Protein AF-A0A1V5NLB9-F1 (afdb_monomer_lite)

Radius of gyration: 27.5 Å; chains: 1; bounding box: 53×60×65 Å

Sequence (155 aa):
MRKLFLLVCFCLIGAFPAWAAYCSGCGQKLLDDVKFCSKCGTKVAVPEASKSVPEPAKTEPAADKVKQEEPDRTAVYRTKTDLYVYQRRGDEHNILKKNFLFKPRRYKIKAGSELRILEIVGDTLHVESVPGSDGKTQKGWVTEEELALRTTWSK

Foldseek 3Di:
DPVVVVVVVVPPPPPDPQPFDADPVPRHTDHPDDQADPPPRDGDDDPDDDDDDDDDDDDDDDDDPPPPPPPPQPWKKAFQAKAKFFADPCLVVCCPVPPPVCNTDIDIDGHGWIKGFPDDDPQKTWIWTDQDPVRDIDIHIDGPVRSVVGIDTDD

pLDDT: mean 72.52, std 18.2, range [36.28, 94.31]

Structure (mmCIF, N/CA/C/O backbone):
data_AF-A0A1V5NLB9-F1
#
_entry.id   AF-A0A1V5NLB9-F1
#
loop_
_atom_site.group_PDB
_atom_site.id
_atom_site.type_symbol
_atom_site.label_atom_id
_atom_site.label_alt_id
_atom_site.label_comp_id
_atom_site.label_asym_id
_atom_site.label_entity_id
_atom_site.label_seq_id
_atom_site.pdbx_PDB_ins_code
_atom_site.Cartn_x
_atom_site.Cartn_y
_atom_site.Cartn_z
_atom_site.occupancy
_atom_site.B_iso_or_equiv
_atom_site.auth_seq_id
_atom_site.auth_comp_id
_atom_site.auth_asym_id
_atom_site.auth_atom_id
_atom_site.pdbx_PDB_model_num
ATOM 1 N N . MET A 1 1 ? 32.472 -47.325 -46.387 1.00 57.62 1 MET A N 1
ATOM 2 C CA . MET A 1 1 ? 33.108 -46.012 -46.650 1.00 57.62 1 MET A CA 1
ATOM 3 C C . MET A 1 1 ? 32.168 -44.913 -47.180 1.00 57.62 1 MET A C 1
ATOM 5 O O . MET A 1 1 ? 32.583 -43.770 -47.178 1.00 57.62 1 MET A O 1
ATOM 9 N N . ARG A 1 2 ? 30.910 -45.181 -47.594 1.00 55.06 2 ARG A N 1
ATOM 10 C CA . ARG A 1 2 ? 29.992 -44.141 -48.137 1.00 55.06 2 ARG A CA 1
ATOM 11 C C . ARG A 1 2 ? 28.846 -43.718 -47.196 1.00 55.06 2 ARG A C 1
ATOM 13 O O . ARG A 1 2 ? 28.250 -42.670 -47.395 1.00 55.06 2 ARG A O 1
ATOM 20 N N . LYS A 1 3 ? 28.571 -44.498 -46.140 1.00 48.31 3 LYS A N 1
ATOM 21 C CA . LYS A 1 3 ? 27.570 -44.172 -45.100 1.00 48.31 3 LYS A CA 1
ATOM 22 C C . LYS A 1 3 ? 28.129 -43.319 -43.951 1.00 48.31 3 LYS A C 1
ATOM 24 O O . LYS A 1 3 ? 27.375 -42.600 -43.315 1.00 48.31 3 LYS A O 1
ATOM 29 N N . LEU A 1 4 ? 29.448 -43.345 -43.737 1.00 49.66 4 LEU A N 1
ATOM 30 C CA . LEU A 1 4 ? 30.116 -42.537 -42.708 1.00 49.66 4 LEU A CA 1
ATOM 31 C C . LEU A 1 4 ? 30.270 -41.064 -43.135 1.00 49.66 4 LEU A C 1
ATOM 33 O O . LEU A 1 4 ? 30.266 -40.174 -42.298 1.00 49.66 4 LEU A O 1
ATOM 37 N N . PHE A 1 5 ? 30.321 -40.800 -44.446 1.00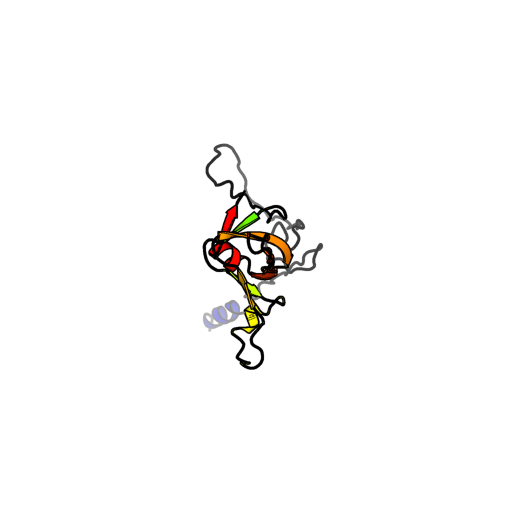 46.03 5 PHE A N 1
ATOM 38 C CA . PHE A 1 5 ? 30.448 -39.446 -44.997 1.00 46.03 5 PHE A CA 1
ATOM 39 C C . PHE A 1 5 ? 29.134 -38.643 -44.941 1.00 46.03 5 PHE A C 1
ATOM 41 O O . PHE A 1 5 ? 29.154 -37.419 -44.863 1.00 46.03 5 PHE A O 1
ATOM 48 N N . LEU A 1 6 ? 27.984 -39.328 -44.918 1.00 53.88 6 LEU A N 1
ATOM 49 C CA . LEU A 1 6 ? 26.666 -38.685 -44.836 1.00 53.88 6 LEU A CA 1
ATOM 50 C C . LEU A 1 6 ? 26.304 -38.220 -43.416 1.00 53.88 6 LEU A C 1
ATOM 52 O O . LEU A 1 6 ? 25.481 -37.323 -43.276 1.00 53.88 6 LEU A O 1
ATOM 56 N N . LEU A 1 7 ? 26.940 -38.772 -42.376 1.00 52.62 7 LEU A N 1
ATOM 57 C CA . LEU A 1 7 ? 26.725 -38.335 -40.990 1.00 52.62 7 LEU A CA 1
ATOM 58 C C . LEU A 1 7 ? 27.572 -37.111 -40.607 1.00 52.62 7 LEU A C 1
ATOM 60 O O . LEU A 1 7 ? 27.138 -36.314 -39.786 1.00 52.62 7 LEU A O 1
ATOM 64 N N . VAL A 1 8 ? 28.737 -36.908 -41.233 1.00 53.59 8 VAL A N 1
ATOM 65 C CA . VAL A 1 8 ? 29.613 -35.755 -40.937 1.00 53.59 8 VAL A CA 1
ATOM 66 C C . VAL A 1 8 ? 29.114 -34.465 -41.608 1.00 53.59 8 VAL A C 1
ATOM 68 O O . VAL A 1 8 ? 29.248 -33.385 -41.041 1.00 53.59 8 VAL A O 1
ATOM 71 N N . CYS A 1 9 ? 28.463 -34.558 -42.773 1.00 50.81 9 CYS A N 1
ATOM 72 C CA . CYS A 1 9 ? 27.900 -33.392 -43.468 1.00 50.81 9 CYS A CA 1
ATOM 73 C C . CYS A 1 9 ? 26.624 -32.828 -42.814 1.00 50.81 9 CYS A C 1
ATOM 75 O O . CYS A 1 9 ? 26.334 -31.646 -42.973 1.00 50.81 9 CYS A O 1
ATOM 77 N N . PHE A 1 10 ? 25.872 -33.632 -42.053 1.00 48.03 10 PHE A N 1
ATOM 78 C CA . PHE A 1 10 ? 24.613 -33.182 -41.443 1.00 48.03 10 PHE A CA 1
ATOM 79 C C . PHE A 1 10 ? 24.818 -32.343 -40.165 1.00 48.03 10 PHE A C 1
ATOM 81 O O . PHE A 1 10 ? 23.927 -31.602 -39.765 1.00 48.03 10 PHE A O 1
ATOM 88 N N . CYS A 1 11 ? 26.003 -32.395 -39.544 1.00 49.53 11 CYS A N 1
ATOM 89 C CA . CYS A 1 11 ? 26.298 -31.655 -38.311 1.00 49.53 11 CYS A CA 1
ATOM 90 C C . CYS A 1 11 ? 26.857 -30.234 -38.524 1.00 49.53 11 CYS A C 1
ATOM 92 O O . CYS A 1 11 ? 26.969 -29.494 -37.552 1.00 49.53 11 CYS A O 1
ATOM 94 N N . LEU A 1 12 ? 27.193 -29.824 -39.755 1.00 51.75 12 LEU A N 1
ATOM 95 C CA . LEU A 1 12 ? 27.858 -28.533 -40.023 1.00 51.75 12 LEU A CA 1
ATOM 96 C C . LEU A 1 12 ? 26.980 -27.463 -40.701 1.00 51.75 12 LEU A C 1
ATOM 98 O O . LEU A 1 12 ? 27.491 -26.406 -41.051 1.00 51.75 12 LEU A O 1
ATOM 102 N N . ILE A 1 13 ? 25.670 -27.684 -40.859 1.00 56.53 13 ILE A N 1
ATOM 103 C CA . ILE A 1 13 ? 24.749 -26.710 -41.499 1.00 56.53 13 ILE A CA 1
ATOM 104 C C . ILE A 1 13 ? 23.676 -26.205 -40.507 1.00 56.53 13 ILE A C 1
ATOM 106 O O . ILE A 1 13 ? 22.652 -25.653 -40.882 1.00 56.53 13 ILE A O 1
ATOM 110 N N . GLY A 1 14 ? 23.905 -26.374 -39.202 1.00 49.56 14 GLY A N 1
ATOM 111 C CA . GLY A 1 14 ? 22.979 -25.950 -38.144 1.00 49.56 14 GLY A CA 1
ATOM 112 C C . GLY A 1 14 ? 23.164 -24.517 -37.633 1.00 49.56 14 GLY A C 1
ATOM 113 O O . GLY A 1 14 ? 22.637 -24.194 -36.574 1.00 49.56 14 GLY A O 1
ATOM 114 N N . ALA A 1 15 ? 23.921 -23.658 -38.320 1.00 55.16 15 ALA A N 1
ATOM 115 C CA . ALA A 1 15 ? 24.055 -22.252 -37.940 1.00 55.16 15 ALA A CA 1
ATOM 116 C C . ALA A 1 15 ? 22.983 -21.421 -38.659 1.00 55.16 15 ALA A C 1
ATOM 118 O O . ALA A 1 15 ? 23.254 -20.767 -39.664 1.00 55.16 15 ALA A O 1
ATOM 119 N N . PHE A 1 16 ? 21.748 -21.477 -38.154 1.00 48.97 16 PHE A N 1
ATOM 120 C CA . PHE A 1 16 ? 20.713 -20.515 -38.527 1.00 48.97 16 PHE A CA 1
ATOM 121 C C . PHE A 1 16 ? 21.217 -19.107 -38.164 1.00 48.97 16 PHE A C 1
ATOM 123 O O . PHE A 1 16 ? 21.512 -18.869 -36.988 1.00 48.97 16 PHE A O 1
ATOM 130 N N . PRO A 1 17 ? 21.357 -18.170 -39.121 1.00 46.97 17 PRO A N 1
ATOM 131 C CA . PRO A 1 17 ? 21.674 -16.793 -38.785 1.00 46.97 17 PRO A CA 1
ATOM 132 C C . PRO A 1 17 ? 20.468 -16.210 -38.046 1.00 46.97 17 PRO A C 1
ATOM 134 O O . PRO A 1 17 ? 19.460 -15.869 -38.656 1.00 46.97 17 PRO A O 1
ATOM 137 N N . ALA A 1 18 ? 20.554 -16.122 -36.718 1.00 53.97 18 ALA A N 1
ATOM 138 C CA . ALA A 1 18 ? 19.605 -15.356 -35.924 1.00 53.97 18 ALA A CA 1
ATOM 139 C C . ALA A 1 18 ? 19.865 -13.868 -36.203 1.00 53.97 18 ALA A C 1
ATOM 141 O O . ALA A 1 18 ? 20.731 -13.243 -35.579 1.00 53.97 18 ALA A O 1
ATOM 142 N N . TRP A 1 19 ? 19.168 -13.316 -37.198 1.00 54.00 19 TRP A N 1
ATOM 143 C CA . TRP A 1 19 ? 19.219 -11.896 -37.527 1.00 54.00 19 TRP A CA 1
ATOM 144 C C . TRP A 1 19 ? 18.472 -11.104 -36.457 1.00 54.00 19 TRP A C 1
ATOM 146 O O . TRP A 1 19 ? 17.303 -10.774 -36.576 1.00 54.00 19 TRP A O 1
ATOM 156 N N . ALA A 1 20 ? 19.182 -10.772 -35.385 1.00 65.75 20 ALA A N 1
ATOM 157 C CA . ALA A 1 20 ? 18.660 -9.905 -34.345 1.00 65.75 20 ALA A CA 1
ATOM 158 C C 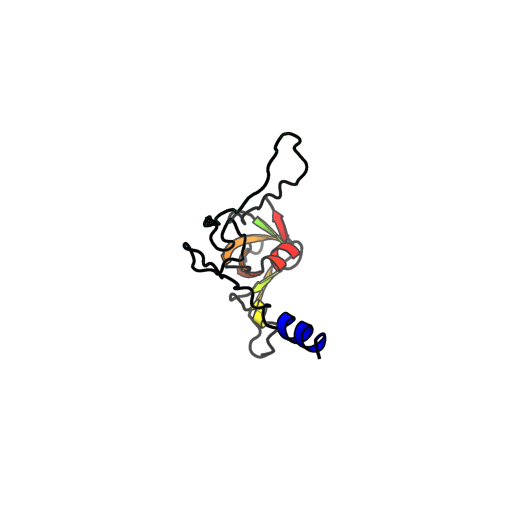. ALA A 1 20 ? 18.375 -8.495 -34.893 1.00 65.75 20 ALA A C 1
ATOM 160 O O . ALA A 1 20 ? 19.296 -7.696 -35.073 1.00 65.75 20 ALA A O 1
ATOM 161 N N . ALA A 1 21 ? 17.102 -8.176 -35.119 1.00 73.88 21 ALA A N 1
ATOM 162 C CA . ALA A 1 21 ? 16.658 -6.815 -35.394 1.00 73.88 21 ALA A CA 1
ATOM 163 C C . ALA A 1 21 ? 16.606 -5.988 -34.095 1.00 73.88 21 ALA A C 1
ATOM 165 O O . ALA A 1 21 ? 16.357 -6.522 -33.016 1.00 73.88 21 ALA A O 1
ATOM 166 N N . TYR A 1 22 ? 16.820 -4.673 -34.182 1.00 81.56 22 TYR A N 1
ATOM 167 C CA . TYR A 1 22 ? 16.706 -3.748 -33.047 1.00 81.56 22 TYR A CA 1
ATOM 168 C C . TYR A 1 22 ? 15.680 -2.653 -33.337 1.00 81.56 22 TYR A C 1
ATOM 170 O O . TYR A 1 22 ? 15.494 -2.236 -34.478 1.00 81.56 22 TYR A O 1
ATOM 178 N N . CYS A 1 23 ? 15.003 -2.187 -32.290 1.00 85.12 23 CYS A N 1
ATOM 179 C CA . CYS A 1 23 ? 13.957 -1.182 -32.394 1.00 85.12 23 CYS A CA 1
ATOM 180 C C . CYS A 1 23 ? 14.567 0.171 -32.758 1.00 85.12 23 CYS A C 1
ATOM 182 O O . CYS A 1 23 ? 15.408 0.678 -32.016 1.00 85.12 23 CYS A O 1
ATOM 184 N N . SER A 1 24 ? 14.069 0.812 -33.814 1.00 81.06 24 SER A N 1
ATOM 185 C CA . SER A 1 24 ? 14.469 2.175 -34.184 1.00 81.06 24 SER A CA 1
ATOM 186 C C . SER A 1 24 ? 14.052 3.232 -33.154 1.00 81.06 24 SER A C 1
ATOM 188 O O . SER A 1 24 ? 14.688 4.276 -33.064 1.00 81.06 24 SER A O 1
ATOM 190 N N . GLY A 1 25 ? 13.004 2.969 -32.365 1.00 80.50 25 GLY A N 1
ATOM 191 C CA . GLY A 1 25 ? 12.492 3.910 -31.366 1.00 80.50 25 GLY A CA 1
ATOM 192 C C . GLY A 1 25 ? 13.178 3.837 -29.999 1.00 80.50 25 GLY A C 1
ATOM 193 O O . GLY A 1 25 ? 13.276 4.848 -29.314 1.00 80.50 25 GLY A O 1
ATOM 194 N N . CYS A 1 26 ? 13.641 2.657 -29.569 1.00 85.31 26 CYS A N 1
ATOM 195 C CA . CYS A 1 26 ? 14.166 2.470 -28.205 1.00 85.31 26 CYS A CA 1
ATOM 196 C C . CYS A 1 26 ? 15.417 1.586 -28.097 1.00 85.31 26 CYS A C 1
ATOM 198 O O . CYS A 1 26 ? 15.888 1.338 -26.986 1.00 85.31 26 CYS A O 1
ATOM 200 N N . GLY A 1 27 ? 15.925 1.063 -29.216 1.00 84.06 27 GLY A N 1
ATOM 201 C CA . GLY A 1 27 ? 17.117 0.214 -29.259 1.00 84.06 27 GLY A CA 1
ATOM 202 C C . GLY A 1 27 ? 16.950 -1.187 -28.664 1.00 84.06 27 GLY A C 1
ATOM 203 O O . GLY A 1 27 ? 17.929 -1.916 -28.549 1.00 84.06 27 GLY A O 1
ATOM 204 N N . GLN A 1 28 ? 15.739 -1.597 -28.267 1.00 84.44 28 GLN A N 1
ATOM 205 C CA . GLN A 1 28 ? 15.518 -2.949 -27.750 1.00 84.44 28 GLN A CA 1
ATOM 206 C C . GLN A 1 28 ? 15.698 -3.996 -28.854 1.00 84.44 28 GLN A C 1
ATOM 208 O O . GLN A 1 28 ? 15.298 -3.761 -29.990 1.00 84.44 28 GLN A O 1
ATOM 213 N N . LYS A 1 29 ? 16.254 -5.162 -28.509 1.00 84.25 29 LYS A N 1
ATOM 214 C CA . LYS A 1 29 ? 16.317 -6.325 -29.399 1.00 84.25 29 LYS A CA 1
ATOM 215 C C . LYS A 1 29 ? 14.905 -6.835 -29.689 1.00 84.25 29 LYS A C 1
ATOM 217 O O . LYS A 1 29 ? 14.143 -7.110 -28.762 1.00 84.25 29 LYS A O 1
ATOM 222 N N . LEU A 1 30 ? 14.562 -6.939 -30.962 1.00 79.62 30 LEU A N 1
ATOM 223 C CA . LEU A 1 30 ? 13.329 -7.551 -31.415 1.00 79.62 30 LEU A CA 1
ATOM 224 C C . LEU A 1 30 ? 13.537 -9.040 -31.625 1.00 79.62 30 LEU A C 1
ATOM 226 O O . LEU A 1 30 ? 14.604 -9.487 -32.043 1.00 79.62 30 LEU A O 1
ATOM 230 N N . LEU A 1 31 ? 12.487 -9.781 -31.303 1.00 73.75 31 LEU A N 1
ATOM 231 C CA . LEU A 1 31 ? 12.361 -11.170 -31.695 1.00 73.75 31 LEU A CA 1
ATOM 232 C C . LEU A 1 31 ? 11.942 -11.214 -33.164 1.00 73.75 31 LEU A C 1
ATOM 234 O O . LEU A 1 31 ? 11.246 -10.310 -33.640 1.00 73.75 31 LEU A O 1
ATOM 238 N N . ASP A 1 32 ? 12.373 -12.260 -33.854 1.00 66.25 32 ASP A N 1
ATOM 239 C CA . ASP A 1 32 ? 11.941 -12.543 -35.214 1.00 66.25 32 ASP A CA 1
ATOM 240 C C . ASP A 1 32 ? 10.402 -12.669 -35.184 1.00 66.25 32 ASP A C 1
ATOM 242 O O . ASP A 1 32 ? 9.855 -13.373 -34.338 1.00 66.25 32 ASP A O 1
ATOM 246 N N . ASP A 1 33 ? 9.709 -11.883 -36.016 1.00 68.56 33 ASP A N 1
ATOM 247 C CA . ASP A 1 33 ? 8.240 -11.845 -36.186 1.00 68.56 33 ASP A CA 1
ATOM 248 C C . ASP A 1 33 ? 7.396 -10.917 -35.281 1.00 68.56 33 ASP A C 1
ATOM 250 O O . ASP A 1 33 ? 6.164 -11.019 -35.257 1.00 68.56 33 ASP A O 1
ATOM 254 N N . VAL A 1 34 ? 7.984 -9.931 -34.590 1.00 71.69 34 VAL A N 1
ATOM 255 C CA . VAL A 1 34 ? 7.177 -8.934 -33.847 1.00 71.69 34 VAL A CA 1
ATOM 256 C C . VAL A 1 34 ? 6.767 -7.730 -34.707 1.00 71.69 34 VAL A C 1
ATOM 258 O O . VAL A 1 34 ? 7.596 -6.997 -35.241 1.00 71.69 34 VAL A O 1
ATOM 261 N N . LYS A 1 35 ? 5.455 -7.473 -34.795 1.00 78.81 35 LYS A N 1
ATOM 262 C CA . LYS A 1 35 ? 4.875 -6.321 -35.526 1.00 78.81 35 LYS A CA 1
ATOM 263 C C . LYS A 1 35 ? 5.019 -4.991 -34.774 1.00 78.81 35 LYS A C 1
ATOM 265 O O . LYS A 1 35 ? 4.984 -3.917 -35.379 1.00 78.81 35 LYS A O 1
ATOM 270 N N . PHE A 1 36 ? 5.184 -5.059 -33.454 1.00 84.06 36 PHE A N 1
ATOM 271 C CA . PHE A 1 36 ? 5.306 -3.906 -32.564 1.00 84.06 36 PHE A CA 1
ATOM 272 C C . PHE A 1 36 ? 6.345 -4.180 -31.478 1.00 84.06 36 PHE A C 1
ATOM 274 O O . PHE A 1 36 ? 6.451 -5.295 -30.968 1.00 84.06 36 PHE A O 1
ATOM 281 N N . CYS A 1 37 ? 7.101 -3.154 -31.095 1.00 83.50 37 CYS A N 1
ATOM 282 C CA . CYS A 1 37 ? 8.036 -3.247 -29.982 1.00 83.50 37 CYS A CA 1
ATOM 283 C C . CYS A 1 37 ? 7.286 -3.316 -28.642 1.00 83.50 37 CYS A C 1
ATOM 285 O O . CYS A 1 37 ? 6.554 -2.390 -28.296 1.00 83.50 37 CYS A O 1
ATOM 287 N N . SER A 1 38 ? 7.541 -4.350 -27.839 1.00 81.69 38 SER A N 1
ATOM 288 C CA . SER A 1 38 ? 6.922 -4.533 -26.514 1.00 81.69 38 SER A CA 1
ATOM 289 C C . SER A 1 38 ? 7.304 -3.467 -25.484 1.00 81.69 38 SER A C 1
ATOM 291 O O . SER A 1 38 ? 6.599 -3.290 -24.498 1.00 81.69 38 SER A O 1
ATOM 293 N N . LYS A 1 39 ? 8.412 -2.749 -25.698 1.00 82.19 39 LYS A N 1
ATOM 294 C CA . LYS A 1 39 ? 8.906 -1.736 -24.756 1.00 82.19 39 LYS A CA 1
ATOM 295 C C . LYS A 1 39 ? 8.414 -0.323 -25.049 1.00 82.19 39 LYS A C 1
ATOM 297 O O . LYS A 1 39 ? 8.278 0.465 -24.124 1.00 82.19 39 LYS A O 1
ATOM 302 N N . CYS A 1 40 ? 8.205 0.030 -26.316 1.00 84.38 40 CYS A N 1
ATOM 303 C CA . CYS A 1 40 ? 7.871 1.409 -26.700 1.00 84.38 40 CYS A CA 1
ATOM 304 C C . CYS A 1 40 ? 6.686 1.528 -27.663 1.00 84.38 40 CYS A C 1
ATOM 306 O O . CYS A 1 40 ? 6.340 2.637 -28.052 1.00 84.38 40 CYS A O 1
ATOM 308 N N . GLY A 1 41 ? 6.091 0.413 -28.096 1.00 81.81 41 GLY A N 1
ATOM 309 C CA . GLY A 1 41 ? 4.953 0.403 -29.017 1.00 81.81 41 GLY A CA 1
ATOM 310 C C . GLY A 1 41 ? 5.287 0.772 -30.466 1.00 81.81 41 GLY A C 1
ATOM 311 O O . GLY A 1 41 ? 4.401 0.749 -31.316 1.00 81.81 41 GLY A O 1
ATOM 312 N N . THR A 1 42 ? 6.548 1.089 -30.787 1.00 83.25 42 THR A N 1
ATOM 313 C CA . THR A 1 42 ? 6.956 1.440 -32.155 1.00 83.25 42 THR A CA 1
ATOM 314 C C . THR A 1 42 ? 6.683 0.274 -33.102 1.00 83.25 42 THR A C 1
ATOM 316 O O . THR A 1 42 ? 7.138 -0.849 -32.869 1.00 83.25 42 THR A O 1
ATOM 319 N N . LYS A 1 43 ? 5.931 0.552 -34.172 1.00 81.00 43 LYS A N 1
ATOM 320 C CA . LYS A 1 43 ? 5.625 -0.408 -35.233 1.00 81.00 43 LYS A CA 1
ATOM 321 C C . LYS A 1 43 ? 6.905 -0.771 -35.977 1.00 81.00 43 LYS A C 1
ATOM 323 O O . LYS A 1 43 ? 7.641 0.120 -36.401 1.00 81.00 43 LYS A O 1
ATOM 328 N N . VAL A 1 44 ? 7.154 -2.064 -36.149 1.00 78.75 44 VAL A N 1
ATOM 329 C CA . VAL A 1 44 ? 8.322 -2.557 -36.880 1.00 78.75 44 VAL A CA 1
ATOM 330 C C . VAL A 1 44 ? 7.866 -3.133 -38.207 1.00 78.75 44 VAL A C 1
ATOM 332 O O . VAL A 1 44 ? 6.978 -3.979 -38.269 1.00 78.75 44 VAL A O 1
ATOM 335 N N . ALA A 1 45 ? 8.441 -2.602 -39.283 1.00 63.88 45 ALA A N 1
ATOM 336 C CA . ALA A 1 45 ? 8.181 -3.057 -40.636 1.00 63.88 45 ALA A CA 1
ATOM 337 C C . ALA A 1 45 ? 8.963 -4.354 -40.873 1.00 63.88 45 ALA A C 1
ATOM 339 O O . ALA A 1 45 ? 10.122 -4.323 -41.277 1.00 63.88 45 ALA A O 1
ATOM 340 N N . VAL A 1 46 ? 8.342 -5.491 -40.569 1.00 63.03 46 VAL A N 1
ATOM 341 C CA . VAL A 1 46 ? 8.864 -6.799 -40.974 1.00 63.03 46 VAL A CA 1
ATOM 342 C C . VAL A 1 46 ? 8.461 -7.017 -42.442 1.00 63.03 46 VAL A C 1
ATOM 344 O O . VAL A 1 46 ? 7.279 -6.854 -42.753 1.00 63.03 46 VAL A O 1
ATOM 347 N N . PRO A 1 47 ? 9.385 -7.329 -43.372 1.00 51.00 47 PRO A N 1
ATOM 348 C CA . PRO A 1 47 ? 9.014 -7.693 -44.736 1.00 51.00 47 PRO A CA 1
ATOM 349 C C . PRO A 1 47 ? 8.340 -9.072 -44.729 1.00 51.00 47 PRO A C 1
ATOM 351 O O . PRO A 1 47 ? 8.984 -10.102 -44.550 1.00 51.00 47 PRO A O 1
ATOM 354 N N . GLU A 1 48 ? 7.018 -9.077 -44.890 1.00 46.53 48 GLU A N 1
ATOM 355 C CA . GLU A 1 48 ? 6.180 -10.275 -44.902 1.00 46.53 48 GLU A CA 1
ATOM 356 C C . GLU A 1 48 ? 6.423 -11.108 -46.175 1.00 46.53 48 GLU A C 1
ATOM 358 O O . GLU A 1 48 ? 6.040 -10.720 -47.280 1.00 46.53 48 GLU A O 1
ATOM 363 N N . ALA A 1 49 ? 7.012 -12.296 -46.026 1.00 43.28 49 ALA A N 1
ATOM 364 C CA . ALA A 1 49 ? 6.992 -13.331 -47.054 1.00 43.28 49 ALA A CA 1
ATOM 365 C C . ALA A 1 49 ? 5.787 -14.273 -46.843 1.00 43.28 49 ALA A C 1
ATOM 367 O O . ALA A 1 49 ? 5.907 -15.337 -46.258 1.00 43.28 49 ALA A O 1
ATOM 368 N N . SER A 1 50 ? 4.643 -13.853 -47.397 1.00 41.31 50 SER A N 1
ATOM 369 C CA . SER A 1 50 ? 3.642 -14.661 -48.124 1.00 41.31 50 SER A CA 1
ATOM 370 C C . SER A 1 50 ? 2.799 -15.764 -47.427 1.00 41.31 50 SER A C 1
ATOM 372 O O . SER A 1 50 ? 3.296 -16.825 -47.062 1.00 41.31 50 SER A O 1
ATOM 374 N N . LYS A 1 51 ? 1.468 -15.559 -47.562 1.00 40.25 51 LYS A N 1
ATOM 375 C CA . LYS A 1 51 ? 0.291 -16.479 -47.560 1.00 40.25 51 LYS A CA 1
ATOM 376 C C . LYS A 1 51 ? -0.373 -16.735 -46.193 1.00 40.25 51 LYS A C 1
ATOM 378 O O . LYS A 1 51 ? 0.285 -17.172 -45.269 1.00 40.25 51 LYS A O 1
ATOM 383 N N . SER A 1 52 ? -1.681 -16.542 -45.979 1.00 38.69 52 SER A N 1
ATOM 384 C CA . SER A 1 52 ? -2.841 -16.269 -46.854 1.00 38.69 52 SER A CA 1
ATOM 385 C C . SER A 1 52 ? -4.047 -15.814 -46.005 1.00 38.69 52 SER A C 1
ATOM 387 O O . SER A 1 52 ? -4.255 -16.347 -44.919 1.00 38.69 52 SER A O 1
ATOM 389 N N . VAL A 1 53 ? -4.856 -14.889 -46.532 1.00 49.75 53 VAL A N 1
ATOM 390 C CA . VAL A 1 53 ? -6.186 -14.455 -46.032 1.00 49.75 53 VAL A CA 1
ATOM 391 C C . VAL A 1 53 ? -7.265 -15.334 -46.707 1.00 49.75 53 VAL A C 1
ATOM 393 O O . VAL A 1 53 ? -7.042 -15.749 -47.849 1.00 49.75 53 VAL A O 1
ATOM 396 N N . PRO A 1 54 ? -8.380 -15.689 -46.033 1.00 48.09 54 PRO A N 1
ATOM 397 C CA . PRO A 1 54 ? -9.620 -14.927 -46.234 1.00 48.09 54 PRO A CA 1
ATOM 398 C C . PRO A 1 54 ? -10.409 -14.615 -44.941 1.00 48.09 54 PRO A C 1
ATOM 400 O O . PRO A 1 54 ? -10.703 -15.493 -44.136 1.00 48.09 54 PRO A O 1
ATOM 403 N N . GLU A 1 55 ? -10.787 -13.341 -44.800 1.00 58.75 55 GLU A N 1
ATOM 404 C CA . GLU A 1 55 ? -11.961 -12.810 -44.068 1.00 58.75 55 GLU A CA 1
ATOM 405 C C . GLU A 1 55 ? -13.247 -13.239 -44.846 1.00 58.75 55 GLU A C 1
ATOM 407 O O . GLU A 1 55 ? -13.099 -13.468 -46.052 1.00 58.75 55 GLU A O 1
ATOM 412 N N . PRO A 1 56 ? -14.493 -13.317 -44.294 1.00 54.56 56 PRO A N 1
ATOM 413 C CA . PRO A 1 56 ? -14.981 -12.451 -43.221 1.00 54.56 56 PRO A CA 1
ATOM 414 C C . PRO A 1 56 ? -16.082 -12.942 -42.240 1.00 54.56 56 PRO A C 1
ATOM 416 O O . PRO A 1 56 ? -16.807 -13.902 -42.465 1.00 54.56 56 PRO A O 1
ATOM 419 N N . ALA A 1 57 ? -16.252 -12.107 -41.204 1.00 45.84 57 ALA A N 1
ATOM 420 C CA . ALA A 1 57 ? -17.494 -11.730 -40.515 1.00 45.84 57 ALA A CA 1
ATOM 421 C C . ALA A 1 57 ? -18.125 -12.628 -39.416 1.00 45.84 57 ALA A C 1
ATOM 423 O O . ALA A 1 57 ? -18.803 -13.614 -39.679 1.00 45.84 57 ALA A O 1
ATOM 424 N N . LYS A 1 58 ? -18.110 -12.030 -38.207 1.00 43.91 58 LYS A N 1
ATOM 425 C CA . LYS A 1 58 ? -19.257 -11.809 -37.295 1.00 43.91 58 LYS A CA 1
ATOM 426 C C . LYS A 1 58 ? -19.529 -12.859 -36.209 1.00 43.91 58 LYS A C 1
ATOM 428 O O . LYS A 1 58 ? -20.292 -13.784 -36.431 1.00 43.91 58 LYS A O 1
ATOM 433 N N . THR A 1 59 ? -19.038 -12.568 -34.997 1.00 36.28 59 THR A N 1
ATOM 434 C CA . THR A 1 59 ? -19.870 -12.287 -33.798 1.00 36.28 59 THR A CA 1
ATOM 435 C C . THR A 1 59 ? -18.989 -11.823 -32.627 1.00 36.28 59 THR A C 1
ATOM 437 O O . THR A 1 59 ? -18.182 -12.587 -32.111 1.00 36.28 59 THR A O 1
ATOM 440 N N . GLU A 1 60 ? -19.162 -10.571 -32.202 1.00 54.59 60 GLU A N 1
ATOM 441 C CA . GLU A 1 60 ? -18.996 -10.136 -30.802 1.00 54.59 60 GLU A CA 1
ATOM 442 C C . GLU A 1 60 ? -20.188 -10.675 -29.965 1.00 54.59 60 GLU A C 1
ATOM 444 O O . GLU A 1 60 ? -21.182 -11.071 -30.586 1.00 54.59 60 GLU A O 1
ATOM 449 N N . PRO A 1 61 ? -20.227 -10.617 -28.611 1.00 51.66 61 PRO A N 1
ATOM 450 C CA . PRO A 1 61 ? -19.201 -10.231 -27.628 1.00 51.66 61 PRO A CA 1
ATOM 451 C C . PRO A 1 61 ? -19.142 -11.181 -26.402 1.00 51.66 61 PRO A C 1
ATOM 453 O O . PRO A 1 61 ? -20.139 -11.389 -25.713 1.00 51.66 61 PRO A O 1
ATOM 456 N N . ALA A 1 62 ? -17.962 -11.671 -26.023 1.00 51.84 62 ALA A N 1
ATOM 457 C CA . ALA A 1 62 ? -17.747 -12.231 -24.684 1.00 51.84 62 ALA A CA 1
ATOM 458 C C . ALA A 1 62 ? -16.268 -12.130 -24.304 1.00 51.84 62 ALA A C 1
ATOM 460 O O . ALA A 1 62 ? -15.507 -13.071 -24.490 1.00 51.84 62 ALA A O 1
ATOM 461 N N . ALA A 1 63 ? -15.854 -10.966 -23.815 1.00 43.00 63 ALA A N 1
ATOM 462 C CA . ALA A 1 63 ? -14.643 -10.831 -23.017 1.00 43.00 63 ALA A CA 1
ATOM 463 C C . ALA A 1 63 ? -14.708 -9.492 -22.288 1.00 43.00 63 ALA A C 1
ATOM 465 O O . ALA A 1 63 ? -14.604 -8.426 -22.892 1.00 43.00 63 ALA A O 1
ATOM 466 N N . ASP A 1 64 ? -14.989 -9.601 -20.996 1.00 44.34 64 ASP A N 1
ATOM 467 C CA . ASP A 1 64 ? -14.555 -8.720 -19.925 1.00 44.34 64 ASP A CA 1
ATOM 468 C C . ASP A 1 64 ? -13.999 -7.349 -20.322 1.00 44.34 64 ASP A C 1
ATOM 470 O O . ASP A 1 64 ? -12.841 -7.184 -20.713 1.00 44.34 64 ASP A O 1
ATOM 474 N N . LYS A 1 65 ? -14.800 -6.317 -20.038 1.00 40.72 65 LYS A N 1
ATOM 475 C CA . LYS A 1 65 ? -14.252 -5.024 -19.633 1.00 40.72 65 LYS A CA 1
ATOM 476 C C . LYS A 1 65 ? -13.473 -5.215 -18.324 1.00 40.72 65 LYS A C 1
ATOM 478 O O . LYS A 1 65 ? -13.980 -4.894 -17.252 1.00 40.72 65 LYS A O 1
ATOM 483 N N . VAL A 1 66 ? -12.219 -5.653 -18.404 1.00 44.38 66 VAL A N 1
ATOM 484 C CA . VAL A 1 66 ? -11.232 -5.292 -17.383 1.00 44.38 66 VAL A CA 1
ATOM 485 C C . VAL A 1 66 ? -10.898 -3.831 -17.635 1.00 44.38 66 VAL A C 1
ATOM 487 O O . VAL A 1 66 ? -10.062 -3.473 -18.462 1.00 44.38 66 VAL A O 1
ATOM 490 N N . LYS A 1 67 ? -11.640 -2.970 -16.947 1.00 41.53 67 LYS A N 1
ATOM 491 C CA . LYS A 1 67 ? -11.278 -1.578 -16.745 1.00 41.53 67 LYS A CA 1
ATOM 492 C C . LYS A 1 67 ? -9.933 -1.590 -16.014 1.00 41.53 67 LYS A C 1
ATOM 494 O O . LYS A 1 67 ? -9.885 -1.899 -14.829 1.00 41.53 67 LYS A O 1
ATOM 499 N N . GLN A 1 68 ? -8.843 -1.303 -16.721 1.00 42.66 68 GLN A N 1
ATOM 500 C CA . GLN A 1 68 ? -7.625 -0.836 -16.068 1.00 42.66 68 GLN A CA 1
ATOM 501 C C . GLN A 1 68 ? -7.977 0.514 -15.432 1.00 42.66 68 GLN A C 1
ATOM 503 O O . GLN A 1 68 ? -8.019 1.539 -16.110 1.00 42.66 68 GLN A O 1
ATOM 508 N N . GLU A 1 69 ? -8.353 0.497 -14.155 1.00 56.97 69 GLU A N 1
ATOM 509 C CA . GLU A 1 69 ? -8.381 1.696 -13.326 1.00 56.97 69 GLU A CA 1
ATOM 510 C C . GLU A 1 69 ? -6.932 2.035 -13.003 1.00 56.97 69 GLU A C 1
ATOM 512 O O . GLU A 1 69 ? -6.312 1.463 -12.111 1.00 56.97 69 GLU A O 1
ATOM 517 N N . GLU A 1 70 ? -6.385 2.950 -13.799 1.00 56.75 70 GLU A N 1
ATOM 518 C CA . GLU A 1 70 ? -5.270 3.789 -13.388 1.00 56.75 70 GLU A CA 1
ATOM 519 C C . GLU A 1 70 ? -5.578 4.291 -11.962 1.00 56.75 70 GLU A C 1
ATOM 521 O O . GLU A 1 70 ? -6.696 4.770 -11.739 1.00 56.75 70 GLU A O 1
ATOM 526 N N . PRO A 1 71 ? -4.673 4.122 -10.979 1.00 50.00 71 PRO A N 1
ATOM 527 C CA . PRO A 1 71 ? -4.945 4.481 -9.594 1.00 50.00 71 PRO A CA 1
ATOM 528 C C . PRO A 1 71 ? -5.235 5.978 -9.511 1.00 50.00 71 PRO A C 1
ATOM 530 O O . PRO A 1 71 ? -4.340 6.826 -9.528 1.00 50.00 71 PRO A O 1
ATOM 533 N N . ASP A 1 72 ? -6.525 6.291 -9.463 1.00 58.31 72 ASP A N 1
ATOM 534 C CA . ASP A 1 72 ? -7.031 7.641 -9.359 1.00 58.31 72 ASP A CA 1
ATOM 535 C C . ASP A 1 72 ? -6.480 8.237 -8.062 1.00 58.31 72 ASP A C 1
ATOM 537 O O . ASP A 1 72 ? -6.758 7.751 -6.963 1.00 58.31 72 ASP A O 1
ATOM 541 N N . ARG A 1 73 ? -5.670 9.294 -8.183 1.00 61.88 73 ARG A N 1
ATOM 542 C CA . ARG A 1 73 ? -5.107 10.028 -7.038 1.00 61.88 73 ARG A CA 1
ATOM 543 C C . ARG A 1 73 ? -6.198 10.608 -6.128 1.00 61.88 73 ARG A C 1
ATOM 545 O O . ARG A 1 73 ? -5.894 11.072 -5.033 1.00 61.88 73 ARG A O 1
ATOM 552 N N . THR A 1 74 ? -7.456 10.602 -6.571 1.00 64.12 74 THR A N 1
ATOM 553 C CA . THR A 1 74 ? -8.617 11.017 -5.781 1.00 64.12 74 THR A CA 1
ATOM 554 C C . THR A 1 74 ? -9.346 9.864 -5.086 1.00 64.12 74 THR A C 1
ATOM 556 O O . THR A 1 74 ? -10.203 10.128 -4.243 1.00 64.12 74 THR A O 1
ATOM 559 N N . ALA A 1 75 ? -8.986 8.603 -5.355 1.00 75.31 75 ALA A N 1
ATOM 560 C CA . ALA A 1 75 ? -9.601 7.453 -4.705 1.00 75.31 75 ALA A CA 1
ATOM 561 C C . ALA A 1 75 ? -9.265 7.410 -3.207 1.00 75.31 75 ALA A C 1
ATOM 563 O O . ALA A 1 75 ? -8.101 7.487 -2.796 1.00 75.31 75 ALA A O 1
ATOM 564 N N . VAL A 1 76 ? -10.306 7.248 -2.391 1.00 86.31 76 VAL A N 1
ATOM 565 C CA . VAL A 1 76 ? -10.177 7.028 -0.952 1.00 86.31 76 VAL A CA 1
ATOM 566 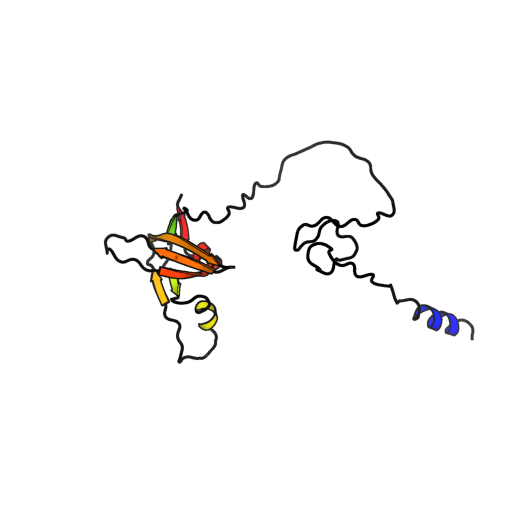C C . VAL A 1 76 ? -10.204 5.522 -0.696 1.00 86.31 76 VAL A C 1
ATOM 568 O O . VAL A 1 76 ? -11.061 4.794 -1.189 1.00 86.31 76 VAL A O 1
ATOM 571 N N . TYR A 1 77 ? -9.252 5.013 0.077 1.00 89.69 77 TYR A N 1
ATOM 572 C CA . TYR A 1 77 ? -9.199 3.594 0.435 1.00 89.69 77 TYR A CA 1
ATOM 573 C C . TYR A 1 77 ? -9.598 3.429 1.888 1.00 89.69 77 TYR A C 1
ATOM 575 O O . TYR A 1 77 ? -9.161 4.200 2.735 1.00 89.69 77 TYR A O 1
ATOM 583 N N . ARG A 1 78 ? -10.385 2.401 2.203 1.00 92.06 78 ARG A N 1
ATOM 584 C CA . ARG A 1 78 ? -10.744 2.083 3.587 1.00 92.06 78 ARG A CA 1
ATOM 585 C C . ARG A 1 78 ? -10.032 0.819 4.036 1.00 92.06 78 ARG A C 1
ATOM 587 O O . ARG A 1 78 ? -10.154 -0.220 3.390 1.00 92.06 78 ARG A O 1
ATOM 594 N N . THR A 1 79 ? -9.291 0.881 5.137 1.00 91.38 79 THR A N 1
ATOM 595 C CA . THR A 1 79 ? -8.588 -0.286 5.682 1.00 91.38 79 THR A CA 1
ATOM 596 C C . THR A 1 79 ? -9.589 -1.301 6.246 1.00 91.38 79 THR A C 1
ATOM 598 O O . THR A 1 79 ? -10.431 -0.975 7.078 1.00 91.38 79 THR A O 1
ATOM 601 N N . LYS A 1 80 ? -9.509 -2.558 5.804 1.00 93.44 80 LYS A N 1
ATOM 602 C CA . LYS A 1 80 ? -10.253 -3.698 6.371 1.00 93.44 80 LYS A CA 1
ATOM 603 C C . LYS A 1 80 ? -9.564 -4.234 7.620 1.00 93.44 80 LYS A C 1
ATOM 605 O O . LYS A 1 80 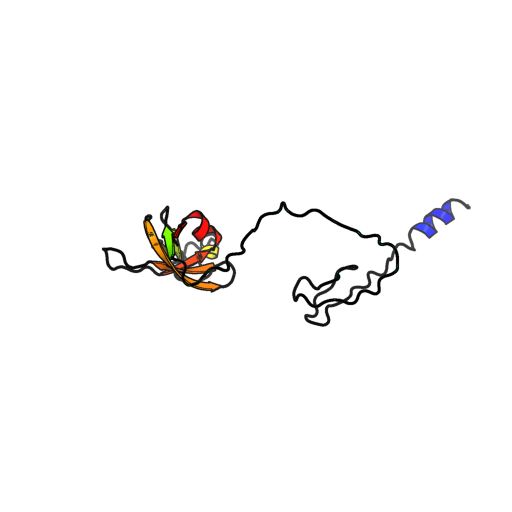? -10.214 -4.611 8.587 1.00 93.44 80 LYS A O 1
ATOM 610 N N . THR A 1 81 ? -8.235 -4.291 7.576 1.00 93.25 81 THR A N 1
ATOM 611 C CA . THR A 1 81 ? -7.378 -4.740 8.677 1.00 93.25 81 THR A CA 1
ATOM 612 C C . THR A 1 81 ? -6.294 -3.704 8.939 1.00 93.25 81 THR A C 1
ATOM 614 O O . THR A 1 81 ? -6.161 -2.733 8.196 1.00 93.25 81 THR A O 1
ATOM 617 N N . ASP A 1 82 ? -5.531 -3.887 10.014 1.00 93.06 82 ASP A N 1
ATOM 618 C CA . ASP A 1 82 ? -4.413 -3.002 10.313 1.00 93.06 82 ASP A CA 1
ATOM 619 C C . ASP A 1 82 ? -3.392 -2.996 9.167 1.00 93.06 82 ASP A C 1
ATOM 621 O O . ASP A 1 82 ? -2.950 -4.056 8.716 1.00 93.06 82 ASP A O 1
ATOM 625 N N . LEU A 1 83 ? -2.996 -1.799 8.741 1.00 93.31 83 LEU A N 1
ATOM 626 C CA . LEU A 1 83 ? -2.027 -1.572 7.677 1.00 93.31 83 LEU A CA 1
ATOM 627 C C . LEU A 1 83 ? -0.734 -0.996 8.262 1.00 93.31 83 LEU A C 1
ATOM 629 O O . LEU A 1 83 ? -0.766 -0.049 9.050 1.00 93.31 83 LEU A O 1
ATOM 633 N N . TYR A 1 84 ? 0.414 -1.547 7.870 1.00 92.75 84 TYR A N 1
ATOM 634 C CA . TYR A 1 84 ? 1.719 -0.995 8.230 1.00 92.75 84 TYR A CA 1
ATOM 635 C C . TYR A 1 84 ? 2.295 -0.192 7.070 1.00 92.75 84 TYR A C 1
ATOM 637 O O . TYR A 1 84 ? 2.382 -0.693 5.956 1.00 92.75 84 TYR A O 1
ATOM 645 N N . VAL A 1 85 ? 2.730 1.032 7.362 1.00 93.19 85 VAL A N 1
ATOM 646 C CA . VAL A 1 85 ? 3.381 1.923 6.395 1.00 93.19 85 VAL A CA 1
ATOM 647 C C . VAL A 1 85 ? 4.786 2.282 6.871 1.00 93.19 85 VAL A C 1
ATOM 649 O O . VAL A 1 85 ? 5.025 2.422 8.072 1.00 93.19 85 VAL A O 1
ATOM 652 N N . TYR A 1 86 ? 5.730 2.427 5.949 1.00 92.19 86 TYR A N 1
ATOM 653 C CA . TYR A 1 86 ? 7.150 2.625 6.248 1.00 92.19 86 TYR A CA 1
ATOM 654 C C . TYR A 1 86 ? 7.585 4.074 6.057 1.00 92.19 86 TYR A C 1
ATOM 656 O O . TYR A 1 86 ? 7.080 4.781 5.189 1.00 92.19 86 TYR A O 1
ATOM 664 N N . GLN A 1 87 ? 8.539 4.534 6.868 1.00 91.12 87 GLN A N 1
ATOM 665 C CA . GLN A 1 87 ? 8.999 5.920 6.806 1.00 91.12 87 GLN A CA 1
ATOM 666 C C . GLN A 1 87 ? 9.700 6.243 5.478 1.00 91.12 87 GLN A C 1
ATOM 668 O O . GLN A 1 87 ? 9.509 7.338 4.950 1.00 91.12 87 GLN A O 1
ATOM 673 N N . ARG A 1 88 ? 10.513 5.323 4.942 1.00 88.19 88 ARG A N 1
ATOM 674 C CA . ARG A 1 88 ? 11.206 5.502 3.659 1.00 88.19 88 ARG A CA 1
ATOM 675 C C . ARG A 1 88 ? 10.762 4.460 2.644 1.00 88.19 88 ARG A C 1
ATOM 677 O O . ARG A 1 88 ? 10.397 3.339 2.987 1.00 88.19 88 ARG A O 1
ATOM 684 N N . ARG A 1 89 ? 10.852 4.824 1.369 1.00 86.94 89 ARG A N 1
ATOM 685 C CA . ARG A 1 89 ? 10.624 3.894 0.266 1.00 86.94 89 ARG A CA 1
ATOM 686 C C . ARG A 1 89 ? 11.694 2.795 0.269 1.00 86.94 89 ARG A C 1
ATOM 688 O O . ARG A 1 89 ? 12.875 3.089 0.430 1.00 86.94 89 ARG A O 1
ATOM 695 N N . GLY A 1 90 ? 11.281 1.538 0.095 1.00 77.75 90 GLY A N 1
ATOM 696 C CA . GLY A 1 90 ? 12.176 0.371 0.083 1.00 77.75 90 GLY A CA 1
ATOM 697 C C . GLY A 1 90 ? 12.504 -0.215 1.462 1.00 77.75 90 GLY A C 1
ATOM 698 O O . GLY A 1 90 ? 13.067 -1.305 1.539 1.00 77.75 90 GLY A O 1
ATOM 699 N N . ASP A 1 91 ? 12.104 0.444 2.552 1.00 75.69 91 ASP A N 1
ATOM 700 C CA . ASP A 1 91 ? 12.266 -0.070 3.918 1.00 75.69 91 ASP A CA 1
ATOM 701 C C . ASP A 1 91 ? 11.537 -1.405 4.135 1.00 75.69 91 ASP A C 1
ATOM 703 O O . ASP A 1 91 ? 12.026 -2.269 4.857 1.00 75.69 91 ASP A O 1
ATOM 707 N N . GLU A 1 92 ? 10.421 -1.609 3.438 1.00 68.94 92 GLU A N 1
ATOM 708 C CA . GLU A 1 92 ? 9.710 -2.884 3.328 1.00 68.94 92 GLU A CA 1
ATOM 709 C C . GLU A 1 92 ? 10.626 -4.051 2.931 1.00 68.94 92 GLU A C 1
ATOM 711 O O . GLU A 1 92 ? 10.668 -5.092 3.587 1.00 68.94 92 GLU A O 1
ATOM 716 N N . HIS A 1 93 ? 11.441 -3.838 1.899 1.00 64.75 93 HIS A N 1
ATOM 717 C CA . HIS A 1 93 ? 12.355 -4.838 1.359 1.00 64.75 93 HIS A CA 1
ATOM 718 C C . HIS A 1 93 ? 13.576 -5.059 2.272 1.00 64.75 93 HIS A C 1
ATOM 720 O O . HIS A 1 93 ? 14.310 -6.039 2.119 1.00 64.75 93 HIS A O 1
ATOM 726 N N . ASN A 1 94 ? 13.801 -4.162 3.241 1.00 63.56 94 ASN A N 1
ATOM 727 C CA . ASN A 1 94 ? 14.866 -4.258 4.238 1.00 63.56 94 ASN A CA 1
ATOM 728 C C . ASN A 1 94 ? 14.452 -5.023 5.502 1.00 63.56 94 ASN A C 1
ATOM 730 O O . ASN A 1 94 ? 15.331 -5.447 6.248 1.00 63.56 94 ASN A O 1
ATOM 734 N N . ILE A 1 95 ? 13.158 -5.282 5.730 1.00 57.25 95 ILE A N 1
ATOM 735 C CA . ILE A 1 95 ? 12.689 -6.058 6.897 1.00 57.25 95 ILE A CA 1
ATOM 736 C C . ILE A 1 95 ? 13.308 -7.463 6.912 1.00 57.25 95 ILE A C 1
ATOM 738 O O . ILE A 1 95 ? 13.620 -7.994 7.977 1.00 57.25 95 ILE A O 1
ATOM 742 N N . LEU A 1 96 ? 13.513 -8.050 5.727 1.00 53.69 96 LEU A N 1
ATOM 743 C CA . LEU A 1 96 ? 14.083 -9.389 5.549 1.00 53.69 96 LEU A CA 1
ATOM 744 C C . LEU A 1 96 ? 15.613 -9.390 5.415 1.00 53.69 96 LEU A C 1
ATOM 746 O O . LEU A 1 96 ? 16.250 -10.431 5.601 1.00 53.69 96 LEU A O 1
ATOM 750 N N . LYS A 1 97 ? 16.240 -8.241 5.130 1.00 52.34 97 LYS A N 1
ATOM 751 C CA . LYS A 1 97 ? 17.701 -8.137 5.045 1.00 52.34 97 LYS A CA 1
ATOM 752 C C . LYS A 1 97 ? 18.273 -7.987 6.448 1.00 52.34 97 LYS A C 1
ATOM 754 O O . LYS A 1 97 ? 18.579 -6.875 6.838 1.00 52.34 97 LYS A O 1
ATOM 759 N N . LYS A 1 98 ? 18.353 -9.121 7.165 1.00 51.19 98 LYS A N 1
ATOM 760 C CA . LYS A 1 98 ? 19.175 -9.581 8.323 1.00 51.19 98 LYS A CA 1
ATOM 761 C C . LYS A 1 98 ? 20.029 -8.615 9.180 1.00 51.19 98 LYS A C 1
ATOM 763 O O . LYS A 1 98 ? 20.684 -9.078 10.109 1.00 51.19 98 LYS A O 1
ATOM 768 N N . ASN A 1 99 ? 20.013 -7.309 8.983 1.00 55.50 99 ASN A N 1
ATOM 769 C CA . ASN A 1 99 ? 20.660 -6.334 9.836 1.00 55.50 99 ASN A CA 1
ATOM 770 C C . ASN A 1 99 ? 19.649 -5.907 10.894 1.00 55.50 99 ASN A C 1
ATOM 772 O O . ASN A 1 99 ? 18.974 -4.890 10.773 1.00 55.50 99 ASN A O 1
ATOM 776 N N . PHE A 1 100 ? 19.562 -6.701 11.961 1.00 58.75 100 PHE A N 1
ATOM 777 C CA . PHE A 1 100 ? 18.721 -6.436 13.132 1.00 58.75 100 PHE A CA 1
ATOM 778 C C . PHE A 1 100 ? 18.929 -5.027 13.731 1.00 58.75 100 PHE A C 1
ATOM 780 O O . PHE A 1 100 ? 18.019 -4.495 14.366 1.00 58.75 100 PHE A O 1
ATOM 787 N N . LEU A 1 101 ? 20.091 -4.403 13.485 1.00 65.56 101 LEU A N 1
ATOM 788 C CA . LEU A 1 101 ? 20.391 -3.021 13.877 1.00 65.56 101 LEU A CA 1
ATOM 789 C C . LEU A 1 101 ? 19.556 -1.959 13.144 1.00 65.56 101 LEU A C 1
ATOM 791 O O . LEU A 1 101 ? 19.348 -0.881 13.689 1.00 65.56 101 LEU A O 1
ATOM 795 N N . PHE A 1 102 ? 19.066 -2.242 11.938 1.00 66.31 102 PHE A N 1
ATOM 796 C CA . PHE A 1 102 ? 18.342 -1.281 11.108 1.00 66.31 102 PHE A CA 1
ATOM 797 C C . PHE A 1 102 ? 16.912 -1.754 10.877 1.00 66.31 102 PHE A C 1
ATOM 799 O O . PHE A 1 102 ? 16.486 -1.974 9.746 1.00 66.31 102 PHE A O 1
ATOM 806 N N . LYS A 1 103 ? 16.150 -1.920 11.967 1.00 70.56 103 LYS A N 1
ATOM 807 C CA . LYS A 1 103 ? 14.704 -2.122 11.839 1.00 70.56 103 LYS A CA 1
ATOM 808 C C . LYS A 1 103 ? 14.096 -0.869 11.206 1.00 70.56 103 LYS A C 1
ATOM 810 O O . LYS A 1 103 ? 14.212 0.210 11.795 1.00 70.56 103 LYS A O 1
ATOM 815 N N . PRO A 1 104 ? 13.448 -0.989 10.040 1.00 77.06 104 PRO A N 1
ATOM 816 C CA . PRO A 1 104 ? 12.836 0.155 9.397 1.00 77.06 104 PRO A CA 1
ATOM 817 C C . PRO A 1 104 ? 11.747 0.735 10.293 1.00 77.06 104 PRO A C 1
ATOM 819 O O . PRO A 1 104 ? 10.970 0.010 10.927 1.00 77.06 104 PRO A O 1
ATOM 822 N N . ARG A 1 105 ? 11.691 2.065 10.356 1.00 86.44 105 ARG A N 1
ATOM 823 C CA . ARG A 1 105 ? 10.667 2.752 11.135 1.00 86.44 105 ARG A CA 1
ATOM 824 C C . ARG A 1 105 ? 9.339 2.603 10.399 1.00 86.44 105 ARG A C 1
ATOM 826 O O . ARG A 1 105 ? 9.203 3.052 9.264 1.00 86.44 105 ARG A O 1
ATOM 833 N N . ARG A 1 106 ? 8.372 1.965 11.055 1.00 90.44 106 ARG A N 1
ATOM 834 C CA . ARG A 1 106 ? 7.025 1.742 10.522 1.00 90.44 106 ARG A CA 1
ATOM 835 C C . ARG A 1 106 ? 5.965 2.326 11.438 1.00 90.44 106 ARG A C 1
ATOM 837 O O . ARG A 1 106 ? 6.140 2.367 12.657 1.00 90.44 106 ARG A O 1
ATOM 844 N N . TYR A 1 107 ? 4.852 2.707 10.842 1.00 91.81 107 TYR A N 1
ATOM 845 C CA . TYR A 1 107 ? 3.677 3.240 11.507 1.00 91.81 107 TYR A CA 1
ATOM 846 C C . TYR A 1 107 ? 2.498 2.315 11.240 1.00 91.81 107 TYR A C 1
ATOM 848 O O . TYR A 1 107 ? 2.422 1.673 10.194 1.00 91.81 107 TYR A O 1
ATOM 856 N N . LYS A 1 108 ? 1.600 2.219 12.216 1.00 92.69 108 LYS A N 1
ATOM 857 C CA . LYS A 1 108 ? 0.409 1.380 12.131 1.00 92.69 108 LYS A CA 1
ATOM 858 C C . LYS A 1 108 ? -0.804 2.265 11.883 1.00 92.69 108 LYS A C 1
ATOM 860 O O . LYS A 1 108 ? -1.091 3.143 12.694 1.00 92.69 108 LYS A O 1
ATOM 865 N N . ILE A 1 109 ? -1.518 1.989 10.804 1.00 92.56 109 ILE A N 1
ATOM 866 C CA . ILE A 1 109 ? -2.832 2.544 10.507 1.00 92.56 109 ILE A CA 1
ATOM 867 C C . ILE A 1 109 ? -3.858 1.487 10.907 1.00 92.56 109 ILE A C 1
ATOM 869 O O . ILE A 1 109 ? -3.738 0.323 10.525 1.00 92.56 109 ILE A O 1
ATOM 873 N N . LYS A 1 110 ? -4.822 1.867 11.747 1.00 92.44 110 LYS A N 1
ATOM 874 C CA . LYS A 1 110 ? -5.815 0.925 12.270 1.00 92.44 110 LYS A CA 1
ATOM 875 C C . LYS A 1 110 ? -6.792 0.500 11.175 1.00 92.44 110 LYS A C 1
ATOM 877 O O . LYS A 1 110 ? -7.005 1.223 10.203 1.00 92.44 110 LYS A O 1
ATOM 882 N N . ALA A 1 111 ? -7.408 -0.662 11.357 1.00 92.69 111 ALA A N 1
ATOM 883 C CA . ALA A 1 111 ? -8.580 -1.051 10.582 1.00 92.69 111 ALA A CA 1
ATOM 884 C C . ALA A 1 111 ? -9.697 0.012 10.672 1.00 92.69 111 ALA A C 1
ATOM 886 O O . ALA A 1 111 ? -9.895 0.640 11.713 1.00 92.69 111 ALA A O 1
ATOM 887 N N . GLY A 1 112 ? -10.435 0.200 9.580 1.00 89.94 112 GLY A N 1
ATOM 888 C CA . GLY A 1 112 ? -11.532 1.155 9.443 1.00 89.94 112 GLY A CA 1
ATOM 889 C C . GLY A 1 112 ? -11.119 2.583 9.074 1.00 89.94 112 GLY A C 1
ATOM 890 O O . GLY A 1 112 ? -12.007 3.396 8.823 1.00 89.94 112 GLY A O 1
ATOM 891 N N . SER A 1 113 ? -9.818 2.888 9.021 1.00 90.56 113 SER A N 1
ATOM 892 C CA . SER A 1 113 ? -9.284 4.194 8.621 1.00 90.56 113 SER A CA 1
ATOM 893 C C . SER A 1 113 ? -9.405 4.427 7.116 1.00 90.56 113 SER A C 1
ATOM 895 O O . SER A 1 113 ? -9.232 3.509 6.315 1.00 90.56 113 SER A O 1
ATOM 897 N N . GLU A 1 114 ? -9.656 5.676 6.741 1.00 91.88 114 GLU A N 1
ATOM 898 C CA . GLU A 1 114 ? -9.616 6.127 5.352 1.00 91.88 114 GLU A CA 1
ATOM 899 C C . GLU A 1 114 ? -8.209 6.597 4.980 1.00 91.88 114 GLU A C 1
ATOM 901 O O . GLU A 1 114 ? -7.493 7.169 5.803 1.00 91.88 114 GLU A O 1
ATOM 906 N N . LEU A 1 115 ? -7.808 6.352 3.739 1.00 92.12 115 LEU A N 1
ATOM 907 C CA . LEU A 1 115 ? -6.481 6.616 3.202 1.00 92.12 115 LEU A CA 1
ATOM 908 C C . LEU A 1 115 ? -6.583 7.331 1.861 1.00 92.12 115 LEU A C 1
ATOM 910 O O . LEU A 1 115 ? -7.499 7.077 1.081 1.00 92.12 115 LEU A O 1
ATOM 914 N N . ARG A 1 116 ? -5.582 8.154 1.564 1.00 92.06 116 ARG A N 1
ATOM 915 C CA . ARG A 1 116 ? -5.365 8.789 0.264 1.00 92.06 116 ARG A CA 1
ATOM 916 C C . ARG A 1 116 ? -3.993 8.413 -0.264 1.00 92.06 116 ARG A C 1
ATOM 918 O O . ARG A 1 116 ? -3.039 8.309 0.508 1.00 92.06 116 ARG A O 1
ATOM 925 N N . ILE A 1 117 ? -3.894 8.240 -1.576 1.00 92.31 117 ILE A N 1
ATOM 926 C CA . ILE A 1 117 ? -2.612 8.038 -2.250 1.00 92.31 117 ILE A CA 1
ATOM 927 C C . ILE A 1 117 ? -2.032 9.413 -2.589 1.00 92.31 117 ILE A C 1
ATOM 929 O O . ILE A 1 117 ? -2.643 10.189 -3.318 1.00 92.31 117 ILE A O 1
ATOM 933 N N . LEU A 1 118 ? -0.852 9.715 -2.050 1.00 92.06 118 LEU A N 1
ATOM 934 C CA . LEU A 1 118 ? -0.118 10.950 -2.324 1.00 92.06 118 LEU A CA 1
ATOM 935 C C . LEU A 1 118 ? 0.761 10.819 -3.568 1.00 92.06 118 LEU A C 1
ATOM 937 O O . LEU A 1 118 ? 0.819 11.724 -4.397 1.00 92.06 118 LEU A O 1
ATOM 941 N N . GLU A 1 119 ? 1.469 9.698 -3.680 1.00 91.50 119 GLU A N 1
ATOM 942 C CA . GLU A 1 119 ? 2.447 9.462 -4.738 1.00 91.50 119 GLU A CA 1
ATOM 943 C C . GLU A 1 119 ? 2.508 7.975 -5.081 1.00 91.50 119 GLU A C 1
ATOM 945 O O . GLU A 1 119 ? 2.348 7.117 -4.213 1.00 91.50 119 GLU A O 1
ATOM 950 N N . ILE A 1 120 ? 2.765 7.679 -6.353 1.00 91.62 120 ILE A N 1
ATOM 951 C CA . ILE A 1 120 ? 2.918 6.323 -6.875 1.00 91.62 120 ILE A CA 1
ATOM 952 C C . ILE A 1 120 ? 4.274 6.255 -7.541 1.00 91.62 120 ILE A C 1
ATOM 954 O O . ILE A 1 120 ? 4.553 7.028 -8.460 1.00 91.62 120 ILE A O 1
ATOM 958 N N . VAL A 1 121 ? 5.118 5.340 -7.076 1.00 90.12 121 VAL A N 1
ATOM 959 C CA . VAL A 1 121 ? 6.432 5.136 -7.665 1.00 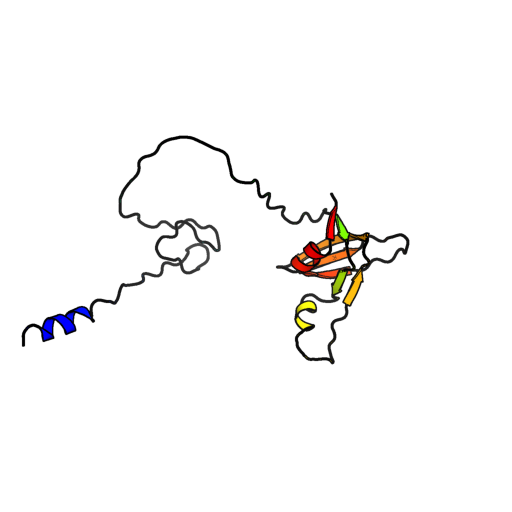90.12 121 VAL A CA 1
ATOM 960 C C . VAL A 1 121 ? 6.695 3.641 -7.794 1.00 90.12 121 VAL A C 1
ATOM 962 O O . VAL A 1 121 ? 6.940 2.948 -6.803 1.00 90.12 121 VAL A O 1
ATOM 965 N N . GLY A 1 122 ? 6.679 3.148 -9.033 1.00 88.38 122 GLY A N 1
ATOM 966 C CA . GLY A 1 122 ? 6.737 1.712 -9.310 1.00 88.38 122 GLY A CA 1
ATOM 967 C C . GLY A 1 122 ? 5.562 0.978 -8.663 1.00 88.38 122 GLY A C 1
ATOM 968 O O . GLY A 1 122 ? 4.423 1.396 -8.819 1.00 88.38 122 GLY A O 1
ATOM 969 N N . ASP A 1 123 ? 5.879 -0.064 -7.905 1.00 88.19 123 ASP A N 1
ATOM 970 C CA . ASP A 1 123 ? 4.979 -0.917 -7.117 1.00 88.19 123 ASP A CA 1
ATOM 971 C C . ASP A 1 123 ? 4.717 -0.396 -5.692 1.00 88.19 123 ASP A C 1
ATOM 973 O O . ASP A 1 123 ? 4.012 -1.028 -4.908 1.00 88.19 123 ASP A O 1
ATOM 977 N N . THR A 1 124 ? 5.296 0.751 -5.326 1.00 89.88 124 THR A N 1
ATOM 978 C CA . THR A 1 124 ? 5.142 1.351 -3.996 1.00 89.88 124 THR A CA 1
ATOM 979 C C . THR A 1 124 ? 4.337 2.640 -4.047 1.00 89.88 124 THR A C 1
ATOM 981 O O . THR A 1 124 ? 4.557 3.512 -4.890 1.00 89.88 124 THR A O 1
ATOM 984 N N . LEU A 1 125 ? 3.448 2.780 -3.077 1.00 92.69 125 LEU A N 1
ATOM 985 C CA . LEU A 1 125 ? 2.505 3.868 -2.905 1.00 92.69 125 LEU A CA 1
ATOM 986 C C . LEU A 1 125 ? 2.860 4.625 -1.626 1.00 92.69 125 LEU A C 1
ATOM 988 O O . LEU A 1 125 ? 3.045 4.029 -0.563 1.00 92.69 125 LEU A O 1
ATOM 992 N N . HIS A 1 126 ? 2.944 5.946 -1.714 1.00 93.88 126 HIS A N 1
ATOM 993 C CA . HIS A 1 126 ? 3.008 6.806 -0.543 1.00 93.88 126 HIS A CA 1
ATOM 994 C C . HIS A 1 126 ? 1.583 7.185 -0.155 1.00 93.88 126 HIS A C 1
ATOM 996 O O . HIS A 1 126 ? 0.882 7.844 -0.924 1.00 93.88 126 HIS A O 1
ATOM 1002 N N . VAL A 1 127 ? 1.146 6.753 1.023 1.00 93.81 127 VAL A N 1
ATOM 1003 C CA . VAL A 1 127 ? -0.231 6.918 1.490 1.00 93.81 127 VAL A CA 1
ATOM 1004 C C . VAL A 1 127 ? -0.294 7.798 2.728 1.00 93.81 127 VAL A C 1
ATOM 1006 O O . VAL A 1 127 ? 0.640 7.844 3.532 1.00 93.81 127 VAL A O 1
ATOM 1009 N N . GLU A 1 128 ? -1.424 8.470 2.896 1.00 93.75 128 GLU A N 1
ATOM 1010 C CA . GLU A 1 128 ? -1.746 9.283 4.062 1.00 93.75 128 GLU A CA 1
ATOM 1011 C C . GLU A 1 128 ? -3.129 8.911 4.595 1.00 93.75 128 GLU A C 1
ATOM 1013 O O . GLU A 1 128 ? -4.091 8.829 3.835 1.00 93.75 128 GLU A O 1
ATOM 1018 N N . SER A 1 129 ? -3.245 8.680 5.904 1.00 93.06 129 SER A N 1
ATOM 1019 C CA . SER A 1 129 ? -4.543 8.453 6.534 1.00 93.06 129 SER A CA 1
ATOM 1020 C C . SER A 1 129 ? -5.312 9.761 6.672 1.00 93.06 129 SER A C 1
ATOM 1022 O O . SER A 1 129 ? -4.787 10.735 7.208 1.00 93.06 129 SER A O 1
ATOM 1024 N N . VAL A 1 130 ? -6.587 9.766 6.310 1.00 87.56 130 VAL A N 1
ATOM 1025 C CA . VAL A 1 130 ? -7.482 10.871 6.649 1.00 87.56 130 VAL A CA 1
ATOM 1026 C C . VAL A 1 130 ? -7.575 10.963 8.182 1.00 87.56 130 VAL A C 1
ATOM 1028 O O . VAL A 1 130 ? -7.733 9.928 8.841 1.00 87.56 130 VAL A O 1
ATOM 1031 N N . PRO A 1 131 ? -7.435 12.159 8.781 1.00 82.06 131 PRO A N 1
ATOM 1032 C CA . PRO A 1 131 ? -7.525 12.314 10.227 1.00 82.06 131 PRO A CA 1
ATOM 1033 C C . PRO A 1 131 ? -8.915 11.885 10.713 1.00 82.06 131 PRO A C 1
ATOM 1035 O O . PRO A 1 131 ? -9.925 12.479 10.344 1.00 82.06 131 PRO A O 1
ATOM 1038 N N . GLY A 1 132 ? -8.957 10.836 11.537 1.00 71.12 132 GLY A N 1
ATOM 1039 C CA . GLY A 1 132 ? -10.171 10.416 12.243 1.00 71.12 132 GLY A CA 1
ATOM 1040 C C . GLY A 1 132 ? -10.468 11.301 13.460 1.00 71.12 132 GLY A C 1
ATOM 1041 O O . GLY A 1 132 ? -9.855 12.352 13.643 1.00 71.12 132 GLY A O 1
ATOM 1042 N N . SER A 1 133 ? -11.349 10.834 14.352 1.00 63.12 133 SER A N 1
ATOM 1043 C CA . SER A 1 133 ? -11.697 11.506 15.623 1.00 63.12 133 SER A CA 1
ATOM 1044 C C . SER A 1 133 ? -10.487 11.916 16.468 1.00 63.12 133 SER A C 1
ATOM 1046 O O . SER A 1 133 ? -10.535 12.900 17.197 1.00 63.12 133 SER A O 1
ATOM 1048 N N . ASP A 1 134 ? -9.393 11.166 16.349 1.00 69.62 134 ASP A N 1
ATOM 1049 C CA . ASP A 1 134 ? -8.172 11.358 17.128 1.00 69.62 134 ASP A CA 1
ATOM 1050 C C . ASP A 1 134 ? -7.290 12.500 16.583 1.00 69.62 134 ASP A C 1
ATOM 1052 O O . ASP A 1 134 ? -6.256 12.811 17.176 1.00 69.62 134 ASP A O 1
ATOM 1056 N N . GLY A 1 135 ? -7.635 13.075 15.421 1.00 76.69 135 GLY A N 1
ATOM 1057 C CA . GLY A 1 135 ? -6.904 14.162 14.755 1.00 76.69 135 GLY A CA 1
ATOM 1058 C C . GLY A 1 135 ? -5.496 13.797 14.266 1.00 76.69 135 GLY A C 1
ATOM 1059 O O . GLY A 1 135 ? -4.779 14.647 13.744 1.00 76.69 135 GLY A O 1
ATOM 1060 N N . LYS A 1 136 ? -5.067 12.542 14.443 1.00 79.75 136 LYS A N 1
ATOM 1061 C CA . LYS A 1 136 ? -3.730 12.075 14.069 1.00 79.75 136 LYS A CA 1
ATOM 1062 C C . LYS A 1 136 ? -3.739 11.508 12.659 1.00 79.75 136 LYS A C 1
ATOM 1064 O O . LYS A 1 136 ? -4.405 10.512 12.392 1.00 79.75 136 LYS A O 1
ATOM 1069 N N . THR A 1 137 ? -2.904 12.090 11.812 1.00 89.44 137 THR A N 1
ATOM 1070 C CA . THR A 1 137 ? -2.615 11.590 10.470 1.00 89.44 137 THR A CA 1
ATOM 1071 C C . THR A 1 137 ? -1.302 10.812 10.475 1.00 89.44 137 THR A C 1
ATOM 1073 O O . THR A 1 137 ? -0.297 11.272 11.020 1.00 89.44 137 THR A O 1
ATOM 1076 N N . GLN A 1 138 ? -1.302 9.617 9.890 1.00 91.38 138 GLN A N 1
ATOM 1077 C CA . GLN A 1 138 ? -0.107 8.822 9.627 1.00 91.38 138 GLN A CA 1
ATOM 1078 C C . GLN A 1 138 ? 0.150 8.791 8.126 1.00 91.38 138 GLN A C 1
ATOM 1080 O O . GLN A 1 138 ? -0.780 8.636 7.337 1.00 91.38 138 GLN A O 1
ATOM 1085 N N . LYS A 1 139 ? 1.421 8.900 7.742 1.00 94.06 139 LYS A N 1
ATOM 1086 C CA . LYS A 1 139 ? 1.852 8.798 6.349 1.00 94.06 139 LYS A CA 1
ATOM 1087 C C . LYS A 1 139 ? 3.054 7.880 6.213 1.00 94.06 139 LYS A C 1
ATOM 1089 O O . LYS A 1 139 ? 3.878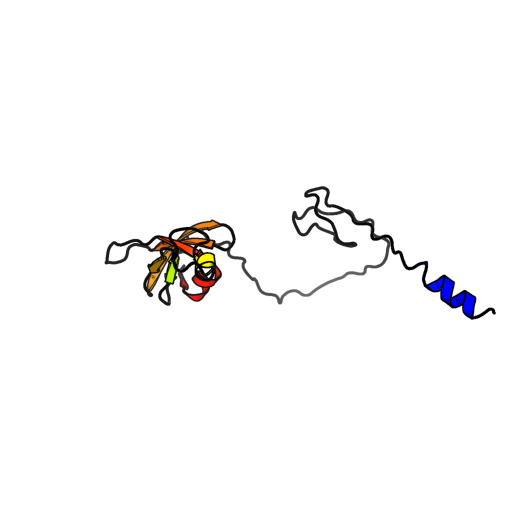 7.798 7.127 1.00 94.06 139 LYS A O 1
ATOM 1094 N N . GLY A 1 140 ? 3.156 7.207 5.078 1.00 94.25 140 GLY A N 1
ATOM 1095 C CA . GLY A 1 140 ? 4.291 6.348 4.777 1.00 94.25 140 GLY A CA 1
ATOM 1096 C C . GLY A 1 140 ? 4.111 5.551 3.496 1.00 94.25 140 GLY A C 1
ATOM 1097 O O . GLY A 1 140 ? 3.124 5.693 2.783 1.00 94.25 140 GLY A O 1
ATOM 1098 N N . TRP A 1 141 ? 5.105 4.721 3.213 1.00 94.31 141 TRP A N 1
ATOM 1099 C CA . TRP A 1 141 ? 5.191 3.893 2.018 1.00 94.31 141 TRP A CA 1
ATOM 1100 C C . TRP A 1 141 ? 4.626 2.498 2.263 1.00 94.31 141 TRP A C 1
ATOM 1102 O O . TRP A 1 141 ? 4.830 1.924 3.333 1.00 94.31 141 TRP A O 1
ATOM 1112 N N . VAL A 1 142 ? 3.958 1.950 1.258 1.00 93.31 142 VAL A N 1
ATOM 1113 C CA . VAL A 1 142 ? 3.399 0.595 1.233 1.00 93.31 142 VAL A CA 1
ATOM 1114 C C . VAL A 1 142 ? 3.458 0.066 -0.199 1.00 93.31 142 VAL A C 1
ATOM 1116 O O . VAL A 1 142 ? 3.366 0.862 -1.130 1.00 93.31 142 VAL A O 1
ATOM 1119 N N . THR A 1 143 ? 3.610 -1.236 -0.415 1.00 92.25 143 THR A N 1
ATOM 1120 C CA . THR A 1 143 ? 3.394 -1.826 -1.742 1.00 92.25 143 THR A CA 1
ATOM 1121 C C . THR A 1 143 ? 1.928 -1.830 -2.159 1.00 92.25 143 THR A C 1
ATOM 1123 O O . THR A 1 143 ? 1.014 -1.876 -1.334 1.00 92.25 143 THR A O 1
ATOM 1126 N N . GLU A 1 144 ? 1.702 -1.794 -3.468 1.00 90.50 144 GLU A N 1
ATOM 1127 C CA . GLU A 1 144 ? 0.379 -1.924 -4.077 1.00 90.50 144 GLU A CA 1
ATOM 1128 C C . GLU A 1 144 ? -0.312 -3.228 -3.654 1.00 90.50 144 GLU A C 1
ATOM 1130 O O . GLU A 1 144 ? -1.483 -3.208 -3.275 1.00 90.50 144 GLU A O 1
ATOM 1135 N N . GLU A 1 145 ? 0.434 -4.337 -3.610 1.00 89.88 145 GLU A N 1
ATOM 1136 C CA . GLU A 1 145 ? -0.064 -5.644 -3.166 1.00 89.88 145 GLU A CA 1
ATOM 1137 C C . GLU A 1 145 ? -0.566 -5.610 -1.715 1.00 89.88 145 GLU A C 1
ATOM 1139 O O . GLU A 1 145 ? -1.702 -6.001 -1.435 1.00 89.88 145 GLU A O 1
ATOM 1144 N N . GLU A 1 146 ? 0.241 -5.094 -0.780 1.00 90.88 146 GLU A N 1
ATOM 1145 C CA . GLU A 1 146 ? -0.151 -5.003 0.631 1.00 90.88 146 GLU A CA 1
ATOM 1146 C C . GLU A 1 146 ? -1.337 -4.043 0.810 1.00 90.88 146 GLU A C 1
ATOM 1148 O O . GLU A 1 146 ? -2.261 -4.335 1.573 1.00 90.88 146 GLU A O 1
ATOM 1153 N N . LEU A 1 147 ? -1.377 -2.922 0.079 1.00 92.00 147 LEU A N 1
ATOM 1154 C CA . LEU A 1 147 ? -2.520 -2.011 0.131 1.00 92.00 147 LEU A CA 1
ATOM 1155 C C . LEU A 1 147 ? -3.804 -2.700 -0.356 1.00 92.00 147 LEU A C 1
ATOM 1157 O O . LEU A 1 147 ? -4.833 -2.607 0.321 1.00 92.00 147 LEU A O 1
ATOM 1161 N N . ALA A 1 148 ? -3.752 -3.420 -1.478 1.00 90.75 148 ALA A N 1
ATOM 1162 C CA . ALA A 1 148 ? -4.895 -4.138 -2.041 1.00 90.75 148 ALA A CA 1
ATOM 1163 C C . ALA A 1 148 ? -5.408 -5.248 -1.106 1.00 90.75 148 ALA A C 1
ATOM 1165 O O . ALA A 1 148 ? -6.618 -5.413 -0.929 1.00 90.75 148 ALA A O 1
ATOM 1166 N N . LEU A 1 149 ? -4.501 -5.970 -0.438 1.00 91.50 149 LEU A N 1
ATOM 1167 C CA . LEU A 1 149 ? -4.850 -7.000 0.546 1.00 91.50 149 LEU A CA 1
ATOM 1168 C C . LEU A 1 149 ? -5.546 -6.411 1.779 1.00 91.50 149 LEU A C 1
ATOM 1170 O O . LEU A 1 149 ? -6.475 -7.005 2.336 1.00 91.50 149 LEU A O 1
ATOM 1174 N N . ARG A 1 150 ? -5.099 -5.234 2.226 1.00 91.88 150 ARG A N 1
ATOM 1175 C CA . ARG A 1 150 ? -5.523 -4.636 3.498 1.00 91.88 150 ARG A CA 1
ATOM 1176 C C . ARG A 1 150 ? -6.688 -3.672 3.372 1.00 91.88 150 ARG A C 1
ATOM 1178 O O . ARG A 1 150 ? -7.277 -3.340 4.402 1.00 91.88 150 ARG A O 1
ATOM 1185 N N . THR A 1 151 ? -7.042 -3.227 2.169 1.00 92.00 151 THR A N 1
ATOM 1186 C CA . THR A 1 151 ? -8.072 -2.201 1.955 1.00 92.00 151 THR A CA 1
ATOM 1187 C C . THR A 1 151 ? -9.228 -2.673 1.070 1.00 92.00 151 THR A C 1
ATOM 1189 O O . THR A 1 151 ? -9.161 -3.677 0.359 1.00 92.00 151 THR A O 1
ATOM 1192 N N . THR A 1 152 ? -10.360 -1.985 1.182 1.00 89.19 152 THR A N 1
ATOM 1193 C CA . THR A 1 152 ? -11.393 -1.900 0.142 1.00 89.19 152 THR A CA 1
ATOM 1194 C C . THR A 1 152 ? -11.269 -0.550 -0.539 1.00 89.19 152 THR A C 1
ATOM 1196 O O . THR A 1 152 ? -11.092 0.466 0.139 1.00 89.19 152 THR A O 1
ATOM 1199 N N . TRP A 1 153 ? -11.464 -0.532 -1.854 1.00 76.19 153 TRP A N 1
ATOM 1200 C CA . TRP A 1 153 ? -11.758 0.702 -2.566 1.00 76.19 153 TRP A CA 1
ATOM 1201 C C . TRP A 1 153 ? -13.045 1.331 -2.012 1.00 76.19 153 TRP A C 1
ATOM 1203 O O . TRP A 1 153 ? -14.054 0.638 -1.856 1.00 76.19 153 TRP A O 1
ATOM 1213 N N . SER A 1 154 ? -12.988 2.619 -1.674 1.00 60.97 154 SER A N 1
ATOM 1214 C CA . SER A 1 154 ? -14.137 3.415 -1.249 1.00 60.97 154 SER A CA 1
ATOM 1215 C C . SER A 1 154 ? -14.316 4.538 -2.266 1.00 60.97 154 SER A C 1
ATOM 1217 O O . SER A 1 154 ? -13.502 5.456 -2.341 1.00 60.97 154 SER A O 1
ATOM 1219 N N . LYS A 1 155 ? -15.351 4.422 -3.095 1.00 53.41 155 LYS A N 1
ATOM 1220 C CA . LYS A 1 155 ? -15.695 5.450 -4.079 1.00 53.41 155 LYS A CA 1
ATOM 1221 C C . LYS A 1 155 ? -16.318 6.670 -3.410 1.00 53.41 155 LYS A C 1
ATOM 1223 O O . LYS A 1 155 ? -17.121 6.460 -2.473 1.00 53.41 155 LYS A O 1
#

Secondary structure (DSSP, 8-state):
--SHHHHHHTTSS--------B-TTT-PBPPTT-SB-TTT--B-------------------S---------TT-EEEESS-EEEESSTTHHHHSSSS-GGGPPPEEEEPTT-EEEEEEEETTEEEEEEPP-TT----EEEEEHHHHHHHEEEE-